Protein AF-A0A2S2PIC7-F1 (afdb_monomer)

Nearest PDB structures (foldseek):
  8v45-assembly1_A  TM=2.169E-01  e=7.068E-01  Escherichia coli B185

Foldseek 3Di:
DDDPPPPPPPDPPDPDDPCPVVVVVLLVQLLVCLLPDPPDSVVSNVVSVVVCVCSCVPVDDCVVCVVVSVVSNVVSDDDFAQDLVSVVVLCPDPVCQVVQADPVRDGWDWDWDDPPPPYHIDIDTHHPVRVVCVVPAPDWDWDFDDFDAPPGNGDDTDTDTDTDDDDPPDPPPDD

Structure (mmCIF, N/CA/C/O backbone):
data_AF-A0A2S2PIC7-F1
#
_entry.id   AF-A0A2S2PIC7-F1
#
loop_
_atom_site.group_PDB
_atom_site.id
_atom_site.type_symbol
_atom_site.label_atom_id
_atom_site.label_alt_id
_atom_site.label_comp_id
_atom_site.label_asym_id
_atom_site.label_entity_id
_atom_site.label_seq_id
_atom_site.pdbx_PDB_ins_code
_atom_site.Cartn_x
_atom_site.Cartn_y
_atom_site.Cartn_z
_atom_site.occupancy
_atom_site.B_iso_or_equiv
_atom_site.auth_seq_id
_atom_site.auth_comp_id
_atom_site.auth_asym_id
_atom_site.auth_atom_id
_atom_site.pdbx_PDB_model_num
ATOM 1 N N . MET A 1 1 ? 52.202 30.733 -1.519 1.00 36.12 1 MET A N 1
ATOM 2 C CA . MET A 1 1 ? 52.387 29.778 -2.630 1.00 36.12 1 MET A CA 1
ATOM 3 C C . MET A 1 1 ? 51.166 28.883 -2.645 1.00 36.12 1 MET A C 1
ATOM 5 O O . MET A 1 1 ? 50.949 28.192 -1.663 1.00 36.12 1 MET A O 1
ATOM 9 N N . VAL A 1 2 ? 50.315 29.007 -3.663 1.00 36.56 2 VAL A N 1
ATOM 10 C CA . VAL A 1 2 ? 49.078 28.223 -3.799 1.00 36.56 2 VAL A CA 1
ATOM 11 C C . VAL A 1 2 ? 49.363 27.130 -4.821 1.00 36.56 2 VAL A C 1
ATOM 13 O O . VAL A 1 2 ? 49.710 27.436 -5.960 1.00 36.56 2 VAL A O 1
ATOM 16 N N . GLU A 1 3 ? 49.297 25.872 -4.393 1.00 41.34 3 GLU A N 1
ATOM 17 C CA . GLU A 1 3 ? 49.462 24.711 -5.264 1.00 41.34 3 GLU A CA 1
ATOM 18 C C . GLU A 1 3 ? 48.283 24.620 -6.239 1.00 41.34 3 GLU A C 1
ATOM 20 O O . GLU A 1 3 ? 47.128 24.445 -5.847 1.00 41.34 3 GLU A O 1
ATOM 25 N N . ASN A 1 4 ? 48.585 24.738 -7.532 1.00 43.28 4 ASN A N 1
ATOM 26 C CA . ASN A 1 4 ? 47.660 24.416 -8.610 1.00 43.28 4 ASN A CA 1
ATOM 27 C C . ASN A 1 4 ? 47.448 22.897 -8.647 1.00 43.28 4 ASN A C 1
ATOM 29 O O . ASN A 1 4 ? 48.211 22.164 -9.279 1.00 43.28 4 ASN A O 1
ATOM 33 N N . LEU A 1 5 ? 46.385 22.424 -7.998 1.00 46.34 5 LEU A N 1
ATOM 34 C CA . LEU A 1 5 ? 45.821 21.094 -8.221 1.00 46.34 5 LEU A CA 1
ATOM 35 C C . LEU A 1 5 ? 45.225 21.040 -9.637 1.00 46.34 5 LEU A C 1
ATOM 37 O O . LEU A 1 5 ? 44.048 21.319 -9.862 1.00 46.34 5 LEU A O 1
ATOM 41 N N . LEU A 1 6 ? 46.069 20.695 -10.611 1.00 47.28 6 LEU A N 1
ATOM 42 C CA . LEU A 1 6 ? 45.668 20.332 -11.969 1.00 47.28 6 LEU A CA 1
ATOM 43 C C . LEU A 1 6 ? 44.775 19.087 -11.909 1.00 47.28 6 LEU A C 1
ATOM 45 O O . LEU A 1 6 ? 45.244 17.951 -11.856 1.00 47.28 6 LEU A O 1
ATOM 49 N N . TYR A 1 7 ? 43.462 19.308 -11.914 1.00 45.12 7 TYR A N 1
ATOM 50 C CA . TYR A 1 7 ? 42.469 18.252 -12.050 1.00 45.12 7 TYR A CA 1
ATOM 51 C C . TYR A 1 7 ? 42.507 17.731 -13.493 1.00 45.12 7 TYR A C 1
ATOM 53 O O . TYR A 1 7 ? 41.861 18.274 -14.390 1.00 45.12 7 TYR A O 1
ATOM 61 N N . VAL A 1 8 ? 43.301 16.687 -13.745 1.00 45.59 8 VAL A N 1
ATOM 62 C CA . VAL A 1 8 ? 43.313 16.003 -15.043 1.00 45.59 8 VAL A CA 1
ATOM 63 C C . VAL A 1 8 ? 41.993 15.250 -15.187 1.00 45.59 8 VAL A C 1
ATOM 65 O O . VAL A 1 8 ? 41.825 14.124 -14.717 1.00 45.59 8 VAL A O 1
ATOM 68 N N . LYS A 1 9 ? 41.022 15.899 -15.836 1.00 47.22 9 LYS A N 1
ATOM 69 C CA . LYS A 1 9 ? 39.769 15.280 -16.263 1.00 47.22 9 LYS A CA 1
ATOM 70 C C . LYS A 1 9 ? 40.127 14.202 -17.284 1.00 47.22 9 LYS A C 1
ATOM 72 O O . LYS A 1 9 ? 40.470 14.503 -18.423 1.00 47.22 9 LYS A O 1
ATOM 77 N N . LYS A 1 10 ? 40.116 12.942 -16.851 1.00 48.00 10 LYS A N 1
ATOM 78 C CA . LYS A 1 10 ? 40.394 11.782 -17.701 1.00 48.00 10 LYS A CA 1
ATOM 79 C C . LYS A 1 10 ? 39.341 11.752 -18.814 1.00 48.00 10 LYS A C 1
ATOM 81 O O . LYS A 1 10 ? 38.191 11.395 -18.572 1.00 48.00 10 LYS A O 1
ATOM 86 N N . VAL A 1 11 ? 39.708 12.197 -20.013 1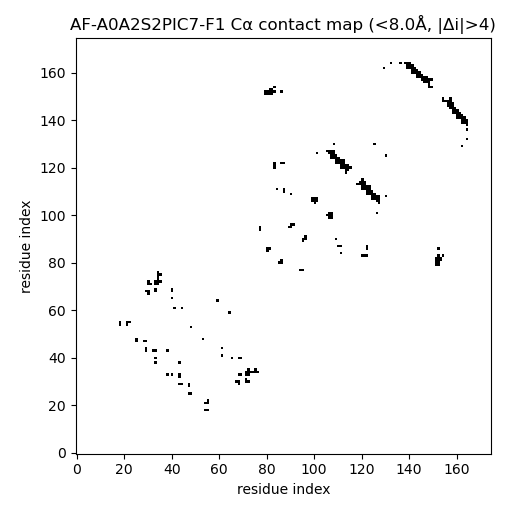.00 53.00 11 VAL A N 1
ATOM 87 C CA . VAL A 1 11 ? 38.830 12.149 -21.186 1.00 53.00 11 VAL A CA 1
ATOM 88 C C . VAL A 1 11 ? 38.666 10.676 -21.549 1.00 53.00 11 VAL A C 1
ATOM 90 O O . VAL A 1 11 ? 39.635 10.003 -21.901 1.00 53.00 11 VAL A O 1
ATOM 93 N N . HIS A 1 12 ? 37.461 10.135 -21.377 1.00 55.56 12 HIS A N 1
ATOM 94 C CA . HIS A 1 12 ? 37.169 8.760 -21.764 1.00 55.56 12 HIS A CA 1
ATOM 95 C C . HIS A 1 12 ? 37.263 8.652 -23.291 1.00 55.56 12 HIS A C 1
ATOM 97 O O . HIS A 1 12 ? 36.435 9.210 -24.003 1.00 55.56 12 HIS A O 1
ATOM 103 N N . ASN A 1 13 ? 38.282 7.943 -23.777 1.00 59.69 13 ASN A N 1
ATOM 104 C CA . ASN A 1 13 ? 38.699 7.888 -25.180 1.00 59.69 13 ASN A CA 1
ATOM 105 C C . ASN A 1 13 ? 37.795 6.974 -26.035 1.00 59.69 13 ASN A C 1
ATOM 107 O O . ASN A 1 13 ? 38.245 5.986 -26.610 1.00 59.69 13 ASN A O 1
ATOM 111 N N . HIS A 1 14 ? 36.498 7.266 -26.061 1.00 61.59 14 HIS A N 1
ATOM 112 C CA . HIS A 1 14 ? 35.512 6.581 -26.891 1.00 61.59 14 HIS A CA 1
ATOM 113 C C . HIS A 1 14 ? 34.604 7.624 -27.551 1.00 61.59 14 HIS A C 1
ATOM 115 O O . HIS A 1 14 ? 34.317 8.646 -26.923 1.00 61.59 14 HIS A O 1
ATOM 121 N N . PRO A 1 15 ? 34.189 7.401 -28.808 1.00 62.59 15 PRO A N 1
ATOM 122 C CA . PRO A 1 15 ? 33.243 8.283 -29.478 1.00 62.59 15 PRO A CA 1
ATOM 123 C C . PRO A 1 15 ? 31.929 8.355 -28.691 1.00 62.59 15 PRO A C 1
ATOM 125 O O . PRO A 1 15 ? 31.513 7.365 -28.082 1.00 62.59 15 PRO A O 1
ATOM 128 N N . GLU A 1 16 ? 31.288 9.528 -28.705 1.00 68.31 16 GLU A N 1
ATOM 129 C CA . GLU A 1 16 ? 29.968 9.720 -28.105 1.00 68.31 16 GLU A CA 1
ATOM 130 C C . GLU A 1 16 ? 28.990 8.697 -28.689 1.00 68.31 16 GLU A C 1
ATOM 132 O O . GLU A 1 16 ? 28.854 8.570 -29.905 1.00 68.31 16 GLU A O 1
ATOM 137 N N . ASP A 1 17 ? 28.344 7.925 -27.818 1.00 71.50 17 ASP A N 1
ATOM 138 C CA . ASP A 1 17 ? 27.386 6.904 -28.224 1.00 71.50 17 ASP A CA 1
ATOM 139 C C . ASP A 1 17 ? 26.037 7.573 -28.540 1.00 71.50 17 ASP A C 1
ATOM 141 O O . ASP A 1 17 ? 25.332 7.986 -27.613 1.00 71.50 17 ASP A O 1
ATOM 145 N N . PRO A 1 18 ? 25.632 7.664 -29.822 1.00 72.38 18 PRO A N 1
ATOM 146 C CA . PRO A 1 18 ? 24.437 8.409 -30.222 1.00 72.38 18 PRO A CA 1
ATOM 147 C C . PRO A 1 18 ? 23.149 7.815 -29.633 1.00 72.38 18 PRO A C 1
ATOM 149 O O . PRO A 1 18 ? 22.147 8.512 -29.486 1.00 72.38 18 PRO A O 1
ATOM 152 N N . ASN A 1 19 ? 23.180 6.540 -29.225 1.00 79.25 19 ASN A N 1
ATOM 153 C CA . ASN A 1 19 ? 22.027 5.827 -28.674 1.00 79.25 19 ASN A CA 1
ATOM 154 C C . ASN A 1 19 ? 22.013 5.788 -27.138 1.00 79.25 19 ASN A C 1
ATOM 156 O O . ASN A 1 19 ? 21.125 5.166 -26.546 1.00 79.25 19 ASN A O 1
ATOM 160 N N . PHE A 1 20 ? 22.969 6.447 -26.476 1.00 81.69 20 PHE A N 1
ATOM 161 C CA . PHE A 1 20 ? 23.082 6.451 -25.019 1.00 81.69 20 PHE A CA 1
ATOM 162 C C . PHE A 1 20 ? 21.848 7.064 -24.348 1.00 81.69 20 PHE A C 1
ATOM 164 O O . PHE A 1 20 ? 21.247 6.451 -23.463 1.00 81.69 20 PHE A O 1
ATOM 171 N N . MET A 1 21 ? 21.412 8.234 -24.825 1.00 84.06 21 MET A N 1
ATOM 172 C CA . MET A 1 21 ? 20.228 8.917 -24.292 1.00 84.06 21 MET A CA 1
ATOM 173 C C . MET A 1 21 ? 18.949 8.113 -24.521 1.00 84.06 21 MET A C 1
ATOM 175 O O . MET A 1 21 ? 18.139 7.971 -23.606 1.00 84.06 21 MET A O 1
ATOM 179 N N . ALA A 1 22 ? 18.796 7.513 -25.703 1.00 85.56 22 ALA A N 1
ATOM 180 C CA . ALA A 1 22 ? 17.655 6.657 -26.011 1.00 85.56 22 ALA A CA 1
ATOM 181 C C . ALA A 1 22 ? 17.592 5.436 -25.070 1.00 85.56 22 ALA A C 1
ATOM 183 O O . ALA A 1 22 ? 16.520 5.073 -24.590 1.00 85.56 22 ALA A O 1
ATOM 184 N N . LEU A 1 23 ? 18.741 4.831 -24.746 1.00 88.12 23 LEU A N 1
ATOM 185 C CA . LEU A 1 23 ? 18.817 3.724 -23.790 1.00 88.12 23 LEU A CA 1
ATOM 186 C C . LEU A 1 23 ? 18.475 4.158 -22.353 1.00 88.12 23 LEU A C 1
ATOM 188 O O . LEU A 1 23 ? 17.849 3.391 -21.619 1.00 88.12 23 LEU A O 1
ATOM 192 N N . ILE A 1 24 ? 18.881 5.362 -21.935 1.00 89.06 24 ILE A N 1
ATOM 193 C CA . ILE A 1 24 ? 18.505 5.919 -20.625 1.00 89.06 24 ILE A CA 1
ATOM 194 C C . ILE A 1 24 ? 16.991 6.106 -20.543 1.00 89.06 24 ILE A C 1
ATOM 196 O O . ILE A 1 24 ? 16.380 5.637 -19.582 1.00 89.06 24 ILE A O 1
ATOM 200 N N . LEU A 1 25 ? 16.391 6.740 -21.552 1.00 90.81 25 LEU A N 1
ATOM 201 C CA . LEU A 1 25 ? 14.950 6.995 -21.592 1.00 90.81 25 LEU A CA 1
ATOM 202 C C . LEU A 1 25 ? 14.145 5.693 -21.579 1.00 90.81 25 LEU A C 1
ATOM 204 O O . LEU A 1 25 ? 13.195 5.569 -20.810 1.00 90.81 25 LEU A O 1
ATOM 208 N N . LEU A 1 26 ? 14.571 4.684 -22.344 1.00 92.50 26 LEU A N 1
ATOM 209 C CA . LEU A 1 26 ? 13.955 3.358 -22.313 1.00 92.50 26 LEU A CA 1
ATOM 210 C C . LEU A 1 26 ? 13.962 2.762 -20.898 1.00 92.50 26 LEU A C 1
ATOM 212 O O . LEU A 1 26 ? 12.925 2.325 -20.399 1.00 92.50 26 LEU A O 1
ATOM 216 N N . LYS A 1 27 ? 15.125 2.755 -20.230 1.00 94.44 27 LYS A N 1
ATOM 217 C CA . LYS A 1 27 ? 15.237 2.240 -18.857 1.00 94.44 27 LYS A CA 1
ATOM 218 C C . LYS A 1 27 ? 14.312 3.002 -17.912 1.00 94.44 27 LYS A C 1
ATOM 220 O O . LYS A 1 27 ? 13.630 2.374 -17.110 1.00 94.44 27 LYS A O 1
ATOM 225 N N . GLN A 1 28 ? 14.268 4.329 -18.013 1.00 95.38 28 GLN A N 1
ATOM 226 C CA . GLN A 1 28 ? 13.400 5.161 -17.179 1.00 95.38 28 GLN A CA 1
ATOM 227 C C . GLN A 1 28 ? 11.918 4.838 -17.393 1.00 95.38 28 GLN A C 1
ATOM 229 O O . GLN A 1 28 ? 11.207 4.640 -16.410 1.00 95.38 28 GLN A O 1
ATOM 234 N N . ASN A 1 29 ? 11.469 4.699 -18.642 1.00 95.56 29 ASN A N 1
ATOM 235 C CA . ASN A 1 29 ? 10.082 4.355 -18.960 1.00 95.56 29 ASN A CA 1
ATOM 236 C C . ASN A 1 29 ? 9.690 2.987 -18.395 1.00 95.56 29 ASN A C 1
ATOM 238 O O . ASN A 1 29 ? 8.654 2.866 -17.740 1.00 95.56 29 ASN A O 1
ATOM 242 N N . ILE A 1 30 ? 10.545 1.973 -18.569 1.00 96.19 30 ILE A N 1
ATOM 243 C CA . ILE A 1 30 ? 10.312 0.636 -18.009 1.00 96.19 30 ILE A CA 1
ATOM 244 C C . ILE A 1 30 ? 10.167 0.709 -16.484 1.00 96.19 30 ILE A C 1
ATOM 246 O O . ILE A 1 30 ? 9.211 0.164 -15.931 1.00 96.19 30 ILE A O 1
ATOM 250 N N . LEU A 1 31 ? 11.092 1.382 -15.792 1.00 97.56 31 LEU A N 1
ATOM 251 C CA . LEU A 1 31 ? 11.068 1.469 -14.328 1.00 97.56 31 LEU A CA 1
ATOM 252 C C . LEU A 1 31 ? 9.862 2.267 -13.820 1.00 97.56 31 LEU A C 1
ATOM 254 O O . LEU A 1 31 ? 9.249 1.873 -12.829 1.00 97.56 31 LEU A O 1
ATOM 258 N N . LEU A 1 32 ? 9.477 3.333 -14.525 1.00 96.31 32 LEU A N 1
ATOM 259 C CA . LEU A 1 32 ? 8.295 4.128 -14.202 1.00 96.31 32 LEU A CA 1
ATOM 260 C C . LEU A 1 32 ? 7.015 3.290 -14.275 1.00 96.31 32 LEU A C 1
ATOM 262 O O . LEU A 1 32 ? 6.179 3.367 -13.375 1.00 96.31 32 LEU A O 1
ATOM 266 N N . ARG A 1 33 ? 6.875 2.461 -15.315 1.00 96.62 33 ARG A N 1
ATOM 267 C CA . ARG A 1 33 ? 5.748 1.530 -15.446 1.00 96.62 33 ARG A CA 1
ATOM 268 C C . ARG A 1 33 ? 5.784 0.446 -14.374 1.00 96.62 33 ARG A C 1
ATOM 270 O O . ARG A 1 33 ? 4.760 0.166 -13.763 1.00 96.62 33 ARG A O 1
ATOM 277 N N . CYS A 1 34 ? 6.959 -0.102 -14.057 1.00 96.06 34 CYS A N 1
ATOM 278 C CA . CYS A 1 34 ? 7.101 -1.096 -12.984 1.00 96.06 34 CYS A CA 1
ATOM 279 C C . CYS A 1 34 ? 6.655 -0.566 -11.616 1.00 96.06 34 CYS A C 1
ATOM 281 O O . CYS A 1 34 ? 6.082 -1.329 -10.839 1.00 96.06 34 CYS A O 1
ATOM 283 N N . ALA A 1 35 ? 6.901 0.719 -11.353 1.00 94.06 35 ALA A N 1
ATOM 284 C CA . ALA A 1 35 ? 6.506 1.414 -10.132 1.00 94.06 35 ALA A CA 1
ATOM 285 C C . ALA A 1 35 ? 4.997 1.714 -10.047 1.00 94.06 35 ALA A C 1
ATOM 287 O O . ALA A 1 35 ? 4.464 1.854 -8.951 1.00 94.06 35 ALA A O 1
ATOM 288 N N . ARG A 1 36 ? 4.304 1.852 -11.184 1.00 91.00 36 ARG A N 1
ATOM 289 C CA . ARG A 1 36 ? 2.908 2.328 -11.237 1.00 91.00 36 ARG A CA 1
ATOM 290 C C . ARG A 1 36 ? 1.889 1.247 -11.575 1.00 91.00 36 ARG A C 1
ATOM 292 O O . ARG A 1 36 ? 0.719 1.398 -11.244 1.00 91.00 36 ARG A O 1
ATOM 299 N N . GLU A 1 37 ? 2.315 0.186 -12.249 1.00 91.25 37 GLU A N 1
ATOM 300 C CA . GLU A 1 37 ? 1.432 -0.836 -12.806 1.00 91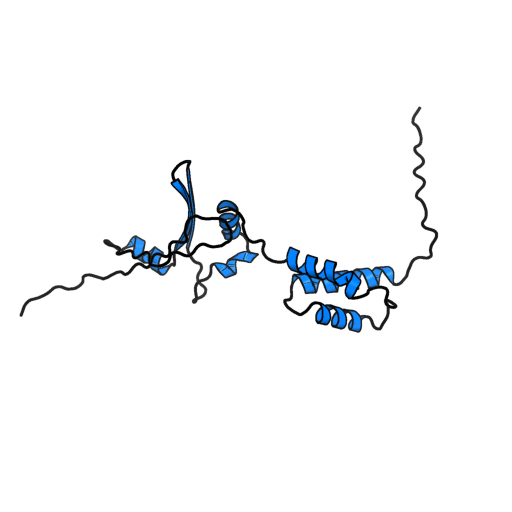.25 37 GLU A CA 1
ATOM 301 C C . GLU A 1 37 ? 1.646 -2.202 -12.146 1.00 91.25 37 GLU A C 1
ATOM 303 O O . GLU A 1 37 ? 2.768 -2.599 -11.813 1.00 91.25 37 GLU A O 1
ATOM 308 N N . SER A 1 38 ? 0.565 -2.979 -12.053 1.00 88.44 38 SER A N 1
ATOM 309 C CA . SER A 1 38 ? 0.594 -4.389 -11.644 1.00 88.44 38 SER A CA 1
ATOM 310 C C . SER A 1 38 ? 0.975 -5.348 -12.783 1.00 88.44 38 SER A C 1
ATOM 312 O O . SER A 1 38 ? 1.242 -6.524 -12.525 1.00 88.44 38 SER A O 1
ATOM 314 N N . THR A 1 39 ? 1.058 -4.858 -14.027 1.00 94.25 39 THR A N 1
ATOM 315 C CA . THR A 1 39 ? 1.404 -5.621 -15.238 1.00 94.25 39 THR A CA 1
ATOM 316 C C . THR A 1 39 ? 2.683 -6.453 -15.042 1.00 94.25 39 THR A C 1
ATOM 318 O O . THR A 1 39 ? 3.664 -5.944 -14.495 1.00 94.25 39 THR A O 1
ATOM 321 N N . PRO A 1 40 ? 2.751 -7.728 -15.468 1.00 96.81 40 PRO A N 1
ATOM 322 C CA . PRO A 1 40 ? 3.965 -8.538 -15.348 1.00 96.81 40 PRO A CA 1
ATOM 323 C C . PRO A 1 40 ? 5.212 -7.858 -15.935 1.00 96.81 40 PRO A C 1
ATOM 325 O O . PRO A 1 40 ? 5.174 -7.325 -17.042 1.00 96.81 40 PRO A O 1
ATOM 328 N N . HIS A 1 41 ? 6.347 -7.931 -15.225 1.00 97.19 41 HIS A N 1
ATOM 329 C CA . HIS A 1 41 ? 7.608 -7.290 -15.633 1.00 97.19 41 HIS A CA 1
ATOM 330 C C . HIS A 1 41 ? 8.015 -7.637 -17.067 1.00 97.19 41 HIS A C 1
ATOM 332 O O . HIS A 1 41 ? 8.509 -6.786 -17.798 1.00 97.19 41 HIS A O 1
ATOM 338 N N . ARG A 1 42 ? 7.807 -8.894 -17.475 1.00 96.50 42 ARG A N 1
ATOM 339 C CA . ARG A 1 42 ? 8.155 -9.341 -18.822 1.00 96.50 42 ARG A CA 1
ATOM 340 C C . ARG A 1 42 ? 7.351 -8.613 -19.899 1.00 96.50 42 ARG A C 1
ATOM 342 O O . ARG A 1 42 ? 7.931 -8.194 -20.890 1.00 96.50 42 ARG A O 1
ATOM 349 N N . ILE A 1 43 ? 6.058 -8.4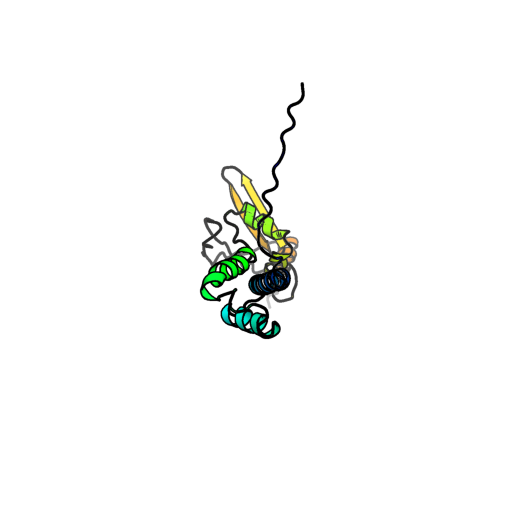12 -19.658 1.00 96.94 43 ILE A N 1
ATOM 350 C CA . ILE A 1 43 ? 5.158 -7.718 -20.582 1.00 96.94 43 ILE A CA 1
ATOM 351 C C . ILE A 1 43 ? 5.568 -6.248 -20.704 1.00 96.94 43 ILE A C 1
ATOM 353 O O . ILE A 1 43 ? 5.781 -5.777 -21.815 1.00 96.94 43 ILE A O 1
ATOM 357 N N . ILE A 1 44 ? 5.799 -5.557 -19.578 1.00 96.56 44 ILE A N 1
ATOM 358 C CA . ILE A 1 44 ? 6.288 -4.164 -19.585 1.00 96.56 44 ILE A CA 1
ATOM 359 C C . ILE A 1 44 ? 7.594 -4.053 -20.386 1.00 96.56 44 ILE A C 1
ATOM 361 O O . ILE A 1 44 ? 7.751 -3.145 -21.198 1.00 96.56 44 ILE A O 1
ATOM 365 N N . PHE A 1 45 ? 8.536 -4.974 -20.161 1.00 95.25 45 PHE A N 1
ATOM 366 C CA . PHE A 1 45 ? 9.819 -4.974 -20.858 1.00 95.25 45 PHE A CA 1
ATOM 367 C C . PHE A 1 45 ? 9.648 -5.137 -22.371 1.00 95.25 45 PHE A C 1
ATOM 369 O O . PHE A 1 45 ? 10.194 -4.340 -23.128 1.00 95.25 45 PHE A O 1
ATOM 376 N N . ASP A 1 46 ? 8.893 -6.147 -22.806 1.00 93.50 46 ASP A N 1
ATOM 377 C CA . ASP A 1 46 ? 8.713 -6.456 -24.226 1.00 93.50 46 ASP A CA 1
ATOM 378 C C . ASP A 1 46 ? 7.945 -5.328 -24.950 1.00 93.50 46 ASP A C 1
ATOM 380 O O . ASP A 1 46 ? 8.337 -4.918 -26.045 1.00 93.50 46 ASP A O 1
ATOM 384 N N . GLU A 1 47 ? 6.924 -4.744 -24.310 1.00 94.94 47 GLU A N 1
ATOM 385 C CA . GLU A 1 47 ? 6.181 -3.590 -24.831 1.00 94.94 47 GLU A CA 1
ATOM 386 C C . GLU A 1 47 ? 7.076 -2.358 -25.005 1.00 94.94 47 GLU A C 1
ATOM 388 O O . GLU A 1 47 ? 7.110 -1.770 -26.086 1.00 94.94 47 GLU A O 1
ATOM 393 N N . GLU A 1 48 ? 7.835 -1.961 -23.980 1.00 93.56 48 GLU A N 1
ATOM 394 C CA . GLU A 1 48 ? 8.724 -0.801 -24.097 1.00 93.56 48 GLU A CA 1
ATOM 395 C C . GLU A 1 48 ? 9.867 -1.047 -25.088 1.00 93.56 48 GLU A C 1
ATOM 397 O O . GLU A 1 48 ? 10.229 -0.145 -25.840 1.00 93.56 48 GLU A O 1
ATOM 402 N N . MET A 1 49 ? 10.399 -2.271 -25.160 1.00 90.12 49 MET A N 1
ATOM 403 C CA . MET A 1 49 ? 11.411 -2.638 -26.153 1.00 90.12 49 MET A CA 1
ATOM 404 C C . MET A 1 49 ? 10.866 -2.542 -27.582 1.00 90.12 49 MET A C 1
ATOM 406 O O . MET A 1 49 ? 11.567 -2.045 -28.465 1.00 90.12 49 MET A O 1
ATOM 410 N N . SER A 1 50 ? 9.619 -2.956 -27.825 1.00 89.94 50 SER A N 1
ATOM 411 C CA . SER A 1 50 ? 9.013 -2.904 -29.164 1.00 89.94 50 SER A CA 1
ATOM 412 C C . SER A 1 50 ? 8.868 -1.479 -29.713 1.00 89.94 50 SER A C 1
ATOM 414 O O . SER A 1 50 ? 9.030 -1.268 -30.911 1.00 89.94 50 SER A O 1
ATOM 416 N N . LYS A 1 51 ? 8.686 -0.476 -28.841 1.00 88.44 51 LYS A N 1
ATOM 417 C CA . LYS A 1 51 ? 8.575 0.949 -29.218 1.00 88.44 51 LYS A CA 1
ATOM 418 C C . LYS A 1 51 ? 9.868 1.542 -29.778 1.00 88.44 51 LYS A C 1
ATOM 420 O O . LYS A 1 51 ? 9.865 2.649 -30.307 1.00 88.44 51 LYS A O 1
ATOM 425 N N . THR A 1 52 ? 10.983 0.835 -29.628 1.00 82.50 52 THR A N 1
ATOM 426 C CA . THR A 1 52 ? 12.320 1.369 -29.909 1.00 82.50 52 THR A CA 1
ATOM 427 C C . THR A 1 52 ? 12.893 0.913 -31.242 1.00 82.50 52 THR A C 1
ATOM 429 O O . THR A 1 52 ? 14.016 1.284 -31.571 1.00 82.50 52 THR A O 1
ATOM 432 N N . ASN A 1 53 ? 12.161 0.100 -32.011 1.00 73.75 53 ASN A N 1
ATOM 433 C CA . ASN A 1 53 ? 12.557 -0.361 -33.348 1.00 73.75 53 ASN A CA 1
ATOM 434 C C . ASN A 1 53 ? 14.000 -0.909 -33.435 1.00 73.75 53 ASN A C 1
ATOM 436 O O . ASN A 1 53 ? 14.664 -0.774 -34.459 1.00 73.75 53 ASN A O 1
ATOM 440 N N . GLY A 1 54 ? 14.517 -1.510 -32.357 1.00 68.19 54 GLY A N 1
ATOM 441 C CA . GLY A 1 54 ? 15.854 -2.112 -32.336 1.00 68.19 54 GLY A CA 1
ATOM 442 C C . GLY A 1 54 ? 17.027 -1.150 -32.098 1.00 68.19 54 GLY A C 1
ATOM 443 O O . GLY A 1 54 ? 18.166 -1.610 -32.098 1.00 68.19 54 GLY A O 1
ATOM 444 N N . LEU A 1 55 ? 16.789 0.138 -31.799 1.00 66.75 55 LEU A N 1
ATOM 445 C CA . LEU A 1 55 ? 17.832 1.162 -31.564 1.00 66.75 55 LEU A CA 1
ATOM 446 C C . LEU A 1 55 ? 18.877 0.796 -30.488 1.00 66.75 55 LEU A C 1
ATOM 448 O O . LEU A 1 55 ? 19.949 1.397 -30.413 1.00 66.75 55 LEU A O 1
ATOM 452 N N . HIS A 1 56 ? 18.585 -0.187 -29.638 1.00 66.88 56 HIS A N 1
ATOM 453 C CA . HIS A 1 56 ? 19.411 -0.534 -28.485 1.00 66.88 56 HIS A CA 1
ATOM 454 C C . HIS A 1 56 ? 20.285 -1.781 -28.679 1.00 66.88 56 HIS A C 1
ATOM 456 O O . HIS A 1 56 ? 20.971 -2.151 -27.728 1.00 66.88 56 HIS A O 1
ATOM 462 N N . ASN A 1 57 ? 20.288 -2.427 -29.859 1.00 65.06 57 ASN A N 1
ATOM 463 C CA . ASN A 1 57 ? 21.182 -3.544 -30.232 1.00 65.06 57 ASN A CA 1
ATOM 464 C C . ASN A 1 57 ? 21.392 -4.611 -29.130 1.00 65.06 57 ASN A C 1
ATOM 466 O O . ASN A 1 57 ? 22.512 -5.056 -28.884 1.00 65.06 57 ASN A O 1
ATOM 470 N N . GLY A 1 58 ? 20.341 -4.985 -28.391 1.00 70.81 58 GLY A N 1
ATOM 471 C CA . GLY A 1 58 ? 20.439 -5.988 -27.319 1.00 70.81 58 GLY A CA 1
ATOM 472 C C . GLY A 1 58 ? 21.268 -5.572 -26.090 1.00 70.81 58 GLY A C 1
ATOM 473 O O . GLY A 1 58 ? 21.542 -6.407 -25.228 1.00 70.81 58 GLY A O 1
ATOM 474 N N . ARG A 1 59 ? 21.643 -4.289 -25.960 1.00 79.31 59 ARG A N 1
ATOM 475 C CA . ARG A 1 59 ? 22.393 -3.746 -24.808 1.00 79.31 59 ARG A CA 1
ATOM 476 C C . ARG A 1 59 ? 21.624 -3.841 -23.489 1.00 79.31 59 ARG A C 1
ATOM 478 O O . ARG A 1 59 ? 22.233 -3.804 -22.421 1.00 79.31 59 ARG A O 1
ATOM 485 N N . LEU A 1 60 ? 20.298 -3.957 -23.552 1.00 87.25 60 LEU A N 1
ATOM 486 C CA . LEU A 1 60 ? 19.441 -4.203 -22.399 1.00 87.25 60 LEU A CA 1
ATOM 487 C C . LEU A 1 60 ? 18.858 -5.613 -22.486 1.00 87.25 60 LEU A C 1
ATOM 489 O O . LEU A 1 60 ? 18.061 -5.909 -23.370 1.00 87.25 60 LEU A O 1
ATOM 493 N N . GLN A 1 61 ? 19.258 -6.479 -21.559 1.00 90.12 61 GLN A N 1
ATOM 494 C CA . GLN A 1 61 ? 18.740 -7.840 -21.447 1.00 90.12 61 GLN A CA 1
ATOM 495 C C . GLN A 1 61 ? 17.772 -7.934 -20.271 1.00 90.12 61 GLN A C 1
ATOM 497 O O . GLN A 1 61 ? 18.099 -7.489 -19.169 1.00 90.12 61 GLN A O 1
ATOM 502 N N . TYR A 1 62 ? 16.620 -8.572 -20.492 1.00 92.75 62 TYR A N 1
ATOM 503 C CA . TYR A 1 62 ? 15.575 -8.727 -19.478 1.00 92.75 62 TYR A CA 1
ATOM 504 C C . TYR A 1 62 ? 16.105 -9.329 -18.171 1.00 92.75 62 TYR A C 1
ATOM 506 O O . TYR A 1 62 ? 15.918 -8.754 -17.106 1.00 92.75 62 TYR A O 1
ATOM 514 N N . THR A 1 63 ? 16.833 -10.445 -18.243 1.00 92.81 63 THR A N 1
ATOM 515 C CA . THR A 1 63 ? 17.338 -11.162 -17.058 1.00 92.81 63 THR A CA 1
ATOM 516 C C . THR A 1 63 ? 18.279 -10.312 -16.205 1.00 92.81 63 THR A C 1
ATOM 518 O O . THR A 1 63 ? 18.228 -10.382 -14.981 1.00 92.81 63 THR A O 1
ATOM 521 N N . ARG A 1 64 ? 19.101 -9.464 -16.836 1.00 91.38 64 ARG A N 1
ATOM 522 C CA . ARG A 1 64 ? 19.999 -8.531 -16.138 1.00 91.38 64 ARG A CA 1
ATOM 523 C C . ARG A 1 64 ? 19.256 -7.339 -15.541 1.00 91.38 64 ARG A C 1
ATOM 525 O O . ARG A 1 64 ? 19.717 -6.778 -14.553 1.00 91.38 64 ARG A O 1
ATOM 532 N N . PHE A 1 65 ? 18.134 -6.943 -16.139 1.00 95.00 65 PHE A N 1
ATOM 533 C CA . PHE A 1 65 ? 17.372 -5.769 -15.719 1.00 95.00 65 PHE A CA 1
ATOM 534 C C . PHE A 1 65 ? 16.236 -6.090 -14.741 1.00 95.00 65 PHE A C 1
ATOM 536 O O . PHE A 1 65 ? 15.791 -5.208 -14.010 1.00 95.00 65 PHE A O 1
ATOM 543 N N . LEU A 1 66 ? 15.817 -7.356 -14.665 1.00 96.75 66 LEU A N 1
ATOM 544 C CA . LEU A 1 66 ? 14.704 -7.818 -13.839 1.00 96.75 66 LEU A CA 1
ATOM 545 C C . LEU A 1 66 ? 14.833 -7.385 -12.376 1.00 96.75 66 LEU A C 1
ATOM 547 O O . LEU A 1 66 ? 13.883 -6.850 -11.822 1.00 96.75 66 LEU A O 1
ATOM 551 N N . LYS A 1 67 ? 16.014 -7.526 -11.765 1.00 96.94 67 LYS A N 1
ATOM 552 C CA . LYS A 1 67 ? 16.231 -7.119 -10.365 1.00 96.94 67 LYS A CA 1
ATOM 553 C C . LYS A 1 67 ? 15.994 -5.625 -10.139 1.00 96.94 67 LYS A C 1
ATOM 555 O O . LYS A 1 67 ? 15.475 -5.230 -9.101 1.00 96.94 67 LYS A O 1
ATOM 560 N N . THR A 1 68 ? 16.347 -4.789 -11.113 1.00 96.56 68 THR A N 1
ATOM 561 C CA . THR A 1 68 ? 16.081 -3.347 -11.057 1.00 96.56 68 THR A CA 1
ATOM 562 C C . THR A 1 68 ? 14.588 -3.055 -11.209 1.00 96.56 68 THR A C 1
ATOM 564 O O . THR A 1 68 ? 14.073 -2.184 -10.517 1.00 96.56 68 THR A O 1
ATOM 567 N N . MET A 1 69 ? 13.885 -3.806 -12.062 1.00 97.06 69 MET A N 1
ATOM 568 C CA . MET A 1 69 ? 12.432 -3.695 -12.238 1.00 97.06 69 MET A CA 1
ATOM 569 C C . MET A 1 69 ? 11.667 -4.121 -10.978 1.00 97.06 69 MET A C 1
ATOM 571 O O . MET A 1 69 ? 10.806 -3.381 -10.509 1.00 97.06 69 MET A O 1
ATOM 575 N N . GLU A 1 70 ? 12.034 -5.267 -10.394 1.00 95.44 70 GLU A N 1
ATOM 576 C CA . GLU A 1 70 ? 11.488 -5.767 -9.125 1.00 95.44 70 GLU A CA 1
ATOM 577 C C . GLU A 1 70 ? 11.672 -4.738 -8.011 1.00 95.44 70 GLU A C 1
ATOM 579 O O . GLU A 1 70 ? 10.731 -4.433 -7.280 1.00 95.44 70 GLU A O 1
ATOM 584 N N . ARG A 1 71 ? 12.874 -4.156 -7.919 1.00 94.44 71 ARG A N 1
ATOM 585 C CA . ARG A 1 71 ? 13.170 -3.110 -6.945 1.00 94.44 71 ARG A CA 1
ATOM 586 C C . ARG A 1 71 ? 12.337 -1.855 -7.183 1.00 94.44 71 ARG A C 1
ATOM 588 O O . ARG A 1 71 ? 11.753 -1.357 -6.236 1.00 94.44 71 ARG A O 1
ATOM 595 N N . ALA A 1 72 ? 12.227 -1.375 -8.421 1.00 94.75 72 ALA A N 1
ATOM 596 C CA . ALA A 1 72 ? 11.407 -0.202 -8.729 1.00 94.75 72 ALA A CA 1
ATOM 597 C C . ALA A 1 72 ? 9.934 -0.404 -8.345 1.00 94.75 72 ALA A C 1
ATOM 599 O O . ALA A 1 72 ? 9.305 0.515 -7.828 1.00 94.75 72 ALA A O 1
ATOM 600 N N . ARG A 1 73 ? 9.398 -1.614 -8.544 1.00 93.50 73 ARG A N 1
ATOM 601 C CA . ARG A 1 73 ? 8.055 -1.970 -8.076 1.00 93.50 73 ARG A CA 1
ATOM 602 C C . ARG A 1 73 ? 7.967 -1.991 -6.554 1.00 93.50 73 ARG A C 1
ATOM 604 O O . ARG A 1 73 ? 7.070 -1.375 -5.994 1.00 93.50 73 ARG A O 1
ATOM 611 N N . SER A 1 74 ? 8.889 -2.688 -5.896 1.00 88.12 74 SER A N 1
ATOM 612 C CA . SER A 1 74 ? 8.912 -2.805 -4.436 1.00 88.12 74 SER A CA 1
ATOM 613 C C . SER A 1 74 ? 9.071 -1.446 -3.750 1.00 88.12 74 SER A C 1
ATOM 615 O O . SER A 1 74 ? 8.406 -1.193 -2.754 1.00 88.12 74 SER A O 1
ATOM 617 N N . ASP A 1 75 ? 9.919 -0.568 -4.286 1.00 87.75 75 ASP A N 1
ATOM 618 C CA . ASP A 1 75 ? 10.183 0.766 -3.737 1.00 87.75 75 ASP A CA 1
ATOM 619 C C . ASP A 1 75 ? 8.975 1.707 -3.912 1.00 87.75 75 ASP A C 1
ATOM 621 O O . ASP A 1 75 ? 8.816 2.660 -3.149 1.00 87.75 75 ASP A O 1
ATOM 625 N N . ALA A 1 76 ? 8.123 1.445 -4.909 1.00 86.50 76 ALA A N 1
ATOM 626 C CA . ALA A 1 76 ? 6.902 2.204 -5.161 1.00 86.50 76 ALA A CA 1
ATOM 627 C C . ALA A 1 76 ? 5.686 1.693 -4.377 1.00 86.50 76 ALA A C 1
ATOM 629 O O . ALA A 1 76 ? 4.711 2.431 -4.213 1.00 86.50 76 ALA A O 1
ATOM 630 N N . GLN A 1 77 ? 5.729 0.449 -3.889 1.00 81.56 77 GLN A N 1
ATOM 631 C CA . GLN A 1 77 ? 4.697 -0.065 -3.000 1.00 81.56 77 GLN A CA 1
ATOM 632 C C . GLN A 1 77 ? 4.678 0.719 -1.688 1.00 81.56 77 GLN A C 1
ATOM 634 O O . GLN A 1 77 ? 5.696 1.205 -1.188 1.00 81.56 77 GLN A O 1
ATOM 639 N N . LEU A 1 78 ? 3.479 0.842 -1.126 1.00 78.69 78 LEU A N 1
ATOM 640 C CA . LEU A 1 78 ? 3.299 1.438 0.186 1.00 78.69 78 LEU A CA 1
ATOM 641 C C . LEU A 1 78 ? 4.056 0.606 1.215 1.00 78.69 78 LEU A C 1
ATOM 643 O O . LEU A 1 78 ? 3.880 -0.610 1.299 1.00 78.69 78 LEU A O 1
ATOM 647 N N . LYS A 1 79 ? 4.932 1.268 1.973 1.00 79.75 79 LYS A N 1
ATOM 648 C CA . LYS A 1 79 ? 5.675 0.612 3.042 1.00 79.75 79 LYS A CA 1
ATOM 649 C C . LYS A 1 79 ? 4.689 0.188 4.119 1.00 79.75 79 LYS A C 1
ATOM 651 O O . LYS A 1 79 ? 3.897 1.000 4.586 1.00 79.75 79 LYS A O 1
ATOM 656 N N . ILE A 1 80 ? 4.764 -1.075 4.517 1.00 82.94 80 ILE A N 1
ATOM 657 C CA . ILE A 1 80 ? 3.988 -1.570 5.648 1.00 82.94 80 ILE A CA 1
ATOM 658 C C . ILE A 1 80 ? 4.566 -0.915 6.913 1.00 82.94 80 ILE A C 1
ATOM 660 O O . ILE A 1 80 ? 5.775 -1.027 7.135 1.00 82.94 80 ILE A O 1
ATOM 664 N N . PRO A 1 81 ? 3.754 -0.199 7.709 1.00 87.19 81 PRO A N 1
ATOM 665 C CA . PRO A 1 81 ? 4.223 0.404 8.949 1.00 87.19 81 PRO A CA 1
ATOM 666 C C . PRO A 1 81 ? 4.639 -0.686 9.941 1.00 87.19 81 PRO A C 1
ATOM 668 O O . PRO A 1 81 ? 3.928 -1.671 10.145 1.00 87.19 81 PRO A O 1
ATOM 671 N N . THR A 1 82 ? 5.799 -0.504 10.565 1.00 87.12 82 THR A N 1
ATOM 672 C CA . THR A 1 82 ? 6.395 -1.479 11.489 1.00 87.12 82 THR A CA 1
ATOM 673 C C . THR A 1 82 ? 6.124 -1.150 12.954 1.00 87.12 82 THR A C 1
ATOM 675 O O . THR A 1 82 ? 6.172 -2.046 13.797 1.00 87.12 82 THR A O 1
ATOM 678 N N . THR A 1 83 ? 5.751 0.099 13.249 1.00 88.06 83 THR A N 1
ATOM 679 C CA . THR A 1 83 ? 5.314 0.561 14.577 1.00 88.06 83 THR A CA 1
ATOM 680 C C . THR A 1 83 ? 3.902 1.156 14.527 1.00 88.06 83 THR A C 1
ATOM 682 O O . THR A 1 83 ? 3.422 1.550 13.460 1.00 88.06 83 THR A O 1
ATOM 685 N N . MET A 1 84 ? 3.218 1.246 15.675 1.00 87.31 84 MET A N 1
ATOM 686 C CA . MET A 1 84 ? 1.897 1.892 15.746 1.00 87.31 84 MET A CA 1
ATOM 687 C C . MET A 1 84 ? 1.983 3.392 15.433 1.00 87.31 84 MET A C 1
ATOM 689 O O . MET A 1 84 ? 1.096 3.934 14.776 1.00 87.31 84 MET A O 1
ATOM 693 N N . LEU A 1 85 ? 3.083 4.049 15.818 1.00 88.38 85 LEU A N 1
ATOM 694 C CA . LEU A 1 85 ? 3.359 5.441 15.462 1.00 88.38 85 LEU A CA 1
ATOM 695 C C . LEU A 1 85 ? 3.526 5.638 13.945 1.00 88.38 85 LEU A C 1
ATOM 697 O O . LEU A 1 85 ? 2.962 6.574 13.379 1.00 88.38 85 LEU A O 1
ATOM 701 N N . GLU A 1 86 ? 4.261 4.752 13.264 1.00 89.06 86 GLU A N 1
ATOM 702 C CA . GLU A 1 86 ? 4.367 4.779 11.797 1.00 89.06 86 GLU A CA 1
ATOM 703 C C . GLU A 1 86 ? 3.005 4.565 11.136 1.00 89.06 86 GLU A C 1
ATOM 705 O O . GLU A 1 86 ? 2.676 5.255 10.171 1.00 89.06 86 GLU A O 1
ATOM 710 N N . TYR A 1 87 ? 2.193 3.656 11.687 1.00 89.19 87 TYR A N 1
ATOM 711 C CA . TYR A 1 87 ? 0.830 3.428 11.217 1.00 89.19 87 TYR A CA 1
ATOM 712 C C . TYR A 1 87 ? -0.007 4.707 11.333 1.00 89.19 87 TYR A C 1
ATOM 714 O O . TYR A 1 87 ? -0.676 5.097 10.377 1.00 89.19 87 TYR A O 1
ATOM 722 N N . ALA A 1 88 ? 0.050 5.397 12.475 1.00 89.81 88 ALA A N 1
ATOM 723 C CA . ALA A 1 88 ? -0.642 6.670 12.669 1.00 89.81 88 ALA A CA 1
ATOM 724 C C . ALA A 1 88 ? -0.179 7.740 11.665 1.00 89.81 88 ALA A C 1
ATOM 726 O O . ALA A 1 88 ? -0.988 8.524 11.166 1.00 89.81 88 ALA A O 1
ATOM 727 N N . GLY A 1 89 ? 1.106 7.732 11.294 1.00 88.81 89 GLY A N 1
ATOM 728 C CA . GLY A 1 89 ? 1.645 8.572 10.224 1.00 88.81 89 GLY A CA 1
ATOM 729 C C . GLY A 1 89 ? 0.949 8.365 8.871 1.00 88.81 89 GLY A C 1
ATOM 730 O O . GLY A 1 89 ? 0.765 9.328 8.123 1.00 88.81 89 GLY A O 1
ATOM 731 N N . CYS A 1 90 ? 0.480 7.147 8.573 1.00 89.06 90 CYS A N 1
ATOM 732 C CA . CYS A 1 90 ? -0.249 6.843 7.339 1.00 89.06 90 CYS A CA 1
ATOM 733 C C . CYS A 1 90 ? -1.607 7.556 7.239 1.00 89.06 90 CYS A C 1
ATOM 735 O O . CYS A 1 90 ? -2.127 7.692 6.134 1.00 89.06 90 CYS A O 1
ATOM 737 N N . PHE A 1 91 ? -2.192 8.045 8.340 1.00 89.31 91 PHE A N 1
ATOM 738 C CA . PHE A 1 91 ? -3.491 8.735 8.304 1.00 89.31 91 PHE A CA 1
ATOM 739 C C . PHE A 1 91 ? -3.479 10.006 7.456 1.00 89.31 91 PHE A C 1
ATOM 741 O O . PHE A 1 91 ? -4.496 10.346 6.853 1.00 89.31 91 PHE A O 1
ATOM 748 N N . ASN A 1 92 ? -2.331 10.683 7.403 1.00 84.50 92 ASN A N 1
ATOM 749 C CA . ASN A 1 92 ? -2.162 11.959 6.709 1.00 84.50 92 ASN A CA 1
ATOM 750 C C . ASN A 1 92 ? -1.494 11.810 5.337 1.00 84.50 92 ASN A C 1
ATOM 752 O O . ASN A 1 92 ? -1.337 12.790 4.611 1.00 84.50 92 ASN A O 1
ATOM 756 N N . ASP A 1 93 ? -1.082 10.599 4.970 1.00 86.19 93 ASP A N 1
ATOM 757 C CA . ASP A 1 93 ? -0.424 10.346 3.697 1.00 86.19 93 ASP A CA 1
ATOM 758 C C . ASP A 1 93 ? -1.471 10.057 2.614 1.00 86.19 93 ASP A C 1
ATOM 760 O O . ASP A 1 93 ? -2.221 9.078 2.677 1.00 86.19 93 ASP A O 1
ATOM 764 N N . VAL A 1 94 ? -1.495 10.920 1.592 1.00 83.88 94 VAL A N 1
ATOM 765 C CA . VAL A 1 94 ? -2.445 10.869 0.467 1.00 83.88 94 VAL A CA 1
ATOM 766 C C . VAL A 1 94 ? -2.481 9.506 -0.224 1.00 83.88 94 VAL A C 1
ATOM 768 O O . VAL A 1 94 ? -3.503 9.088 -0.769 1.00 83.88 94 VAL A O 1
ATOM 771 N N . ARG A 1 95 ? -1.367 8.771 -0.184 1.00 83.31 95 ARG A N 1
ATOM 772 C CA . ARG A 1 95 ? -1.261 7.462 -0.820 1.00 83.31 95 ARG A CA 1
ATOM 773 C C . ARG A 1 95 ? -2.081 6.395 -0.094 1.00 83.31 95 ARG A C 1
ATOM 775 O O . ARG A 1 95 ? -2.492 5.428 -0.727 1.00 83.31 95 ARG A O 1
ATOM 782 N N . TYR A 1 96 ? -2.363 6.582 1.195 1.00 84.19 96 TYR A N 1
ATOM 783 C CA . TYR A 1 96 ? -3.128 5.648 2.026 1.00 84.19 96 TYR A CA 1
ATOM 784 C C . TYR A 1 96 ? -4.589 6.071 2.205 1.00 84.19 96 TYR A C 1
ATOM 786 O O . TYR A 1 96 ? -5.375 5.290 2.728 1.00 84.19 96 TYR A O 1
ATOM 794 N N . THR A 1 97 ? -4.996 7.268 1.762 1.00 82.75 97 THR A N 1
ATOM 795 C CA . THR A 1 97 ? -6.336 7.822 2.045 1.00 82.75 97 THR A CA 1
ATOM 796 C C . THR A 1 97 ? -7.474 6.886 1.637 1.00 82.75 97 THR A C 1
ATOM 798 O O . THR A 1 97 ? -8.444 6.744 2.377 1.00 82.75 97 THR A O 1
ATOM 801 N N . HIS A 1 98 ? -7.323 6.196 0.505 1.00 84.31 98 HIS A N 1
ATOM 802 C CA . HIS A 1 98 ? -8.308 5.245 -0.012 1.00 84.31 98 HIS A CA 1
ATOM 803 C C . HIS A 1 98 ? -8.561 4.039 0.912 1.00 84.31 98 HIS A C 1
ATOM 805 O O . HIS A 1 98 ? -9.647 3.472 0.868 1.00 84.31 98 HIS A O 1
ATOM 811 N N . LEU A 1 99 ? -7.599 3.663 1.766 1.00 84.44 99 LEU A N 1
ATOM 812 C CA . LEU A 1 99 ? -7.720 2.532 2.699 1.00 84.44 99 LEU A CA 1
ATOM 813 C C . LEU A 1 99 ? -8.643 2.824 3.885 1.00 84.44 99 LEU A C 1
ATOM 815 O O . LEU A 1 99 ? -9.015 1.913 4.616 1.00 84.44 99 LEU A O 1
ATOM 819 N N . PHE A 1 100 ? -8.993 4.091 4.094 1.00 87.19 100 PHE A N 1
ATOM 820 C CA . PHE A 1 100 ? -9.777 4.543 5.241 1.00 87.19 100 PHE A CA 1
ATOM 821 C C . PHE A 1 100 ? -11.190 4.991 4.851 1.00 87.19 100 PHE A C 1
ATOM 823 O O . PHE A 1 100 ? -11.871 5.666 5.627 1.00 87.19 100 PHE A O 1
ATOM 830 N N . LEU A 1 101 ? -11.610 4.651 3.633 1.00 86.75 101 LEU A N 1
ATOM 831 C CA . LEU A 1 101 ? -12.962 4.878 3.152 1.00 86.75 101 LEU A CA 1
ATOM 832 C C . LEU A 1 101 ? -13.846 3.686 3.533 1.00 86.75 101 LEU A C 1
ATOM 834 O O . LEU A 1 101 ? -13.455 2.533 3.358 1.00 86.75 101 LEU A O 1
ATOM 838 N N . ILE A 1 102 ? -15.051 3.960 4.028 1.00 84.12 102 ILE A N 1
ATOM 839 C CA . ILE A 1 102 ? -16.093 2.939 4.185 1.00 84.12 102 ILE A CA 1
ATOM 840 C C . ILE A 1 102 ? -16.812 2.699 2.848 1.00 84.12 102 ILE A C 1
ATOM 842 O O . ILE A 1 102 ? -16.620 3.434 1.880 1.00 84.12 102 ILE A O 1
ATOM 846 N N . TYR A 1 103 ? -17.672 1.676 2.790 1.00 81.38 103 TYR A N 1
ATOM 847 C CA . TYR A 1 103 ? -18.318 1.211 1.552 1.00 81.38 103 TYR A CA 1
ATOM 848 C C . TYR A 1 103 ? -19.075 2.297 0.761 1.00 81.38 103 TYR A C 1
ATOM 850 O O . TYR A 1 103 ? -19.216 2.179 -0.452 1.00 81.38 103 TYR A O 1
ATOM 858 N N . ASN A 1 104 ? -19.563 3.347 1.428 1.00 82.19 104 ASN A N 1
ATOM 859 C CA . ASN A 1 104 ? -20.288 4.459 0.805 1.00 82.19 104 ASN A CA 1
ATOM 860 C C . ASN A 1 104 ? -19.372 5.633 0.382 1.00 82.19 104 ASN A C 1
ATOM 862 O O . ASN A 1 104 ? -19.869 6.689 0.000 1.00 82.19 104 ASN A O 1
ATOM 866 N N . GLY A 1 105 ? -18.048 5.474 0.478 1.00 84.31 105 GLY A N 1
ATOM 867 C CA . GLY A 1 105 ? -17.058 6.491 0.119 1.00 84.31 105 GLY A CA 1
ATOM 868 C C . GLY A 1 105 ? -16.789 7.552 1.190 1.00 84.31 105 GLY A C 1
ATOM 869 O O . GLY A 1 105 ? -15.984 8.449 0.951 1.00 84.31 105 GLY A O 1
ATOM 870 N N . GLN A 1 106 ? -17.418 7.480 2.368 1.00 87.06 106 GLN A N 1
ATOM 871 C CA . GLN A 1 106 ? -17.093 8.376 3.482 1.00 87.06 106 GLN A CA 1
ATOM 872 C C . GLN A 1 106 ? -15.800 7.951 4.185 1.00 87.06 106 GLN A C 1
ATOM 874 O O . GLN A 1 106 ? -15.457 6.771 4.226 1.00 87.06 106 GLN A O 1
ATOM 879 N N . ASN A 1 107 ? -15.087 8.910 4.776 1.00 87.62 107 ASN A N 1
ATOM 880 C CA . ASN A 1 107 ? -13.928 8.605 5.612 1.00 87.62 107 ASN A CA 1
ATOM 881 C C . ASN A 1 107 ? -14.375 8.055 6.970 1.00 87.62 107 ASN A C 1
ATOM 883 O O . ASN A 1 107 ? -15.321 8.564 7.569 1.00 87.62 107 ASN A O 1
ATOM 887 N N . MET A 1 108 ? -13.646 7.068 7.482 1.00 90.12 108 MET A N 1
ATOM 888 C CA . MET A 1 108 ? -13.703 6.726 8.901 1.00 90.12 108 MET A CA 1
ATOM 889 C C . MET A 1 108 ? -13.073 7.839 9.737 1.00 90.12 108 MET A C 1
ATOM 891 O O . MET A 1 108 ? -12.067 8.439 9.337 1.00 90.12 108 MET A O 1
ATOM 895 N N . TYR A 1 109 ? -13.610 8.050 10.935 1.00 89.56 109 TYR A N 1
ATOM 896 C CA . TYR A 1 109 ? -12.838 8.689 11.985 1.00 89.56 109 TYR A CA 1
ATOM 897 C C . TYR A 1 109 ? -11.661 7.778 12.347 1.00 89.56 109 TYR A C 1
ATOM 899 O O . TYR A 1 109 ? -11.784 6.550 12.383 1.00 89.56 109 TYR A O 1
ATOM 907 N N . ARG A 1 110 ? -10.504 8.386 12.593 1.00 91.31 110 ARG A N 1
ATOM 908 C CA . ARG A 1 110 ? -9.255 7.692 12.899 1.00 91.31 110 ARG A CA 1
ATOM 909 C C . ARG A 1 110 ? -8.470 8.480 13.929 1.00 91.31 110 ARG A C 1
ATOM 911 O O . ARG A 1 110 ? -8.372 9.701 13.827 1.00 91.31 110 ARG A O 1
ATOM 918 N N . GLY A 1 111 ? -7.907 7.775 14.895 1.00 91.06 111 GLY A N 1
ATOM 919 C CA . GLY A 1 111 ? -7.167 8.373 15.994 1.00 91.06 111 GLY A CA 1
ATOM 920 C C . GLY A 1 111 ? -5.990 7.512 16.413 1.00 91.06 111 GLY A C 1
ATOM 921 O O . GLY A 1 111 ? -5.975 6.300 16.200 1.00 91.06 111 GLY A O 1
ATOM 922 N N . TYR A 1 112 ? -5.003 8.164 17.012 1.00 92.19 112 TYR A N 1
ATOM 923 C CA . TYR A 1 112 ? -3.868 7.519 17.647 1.00 92.19 112 TYR A CA 1
ATOM 924 C C . TYR A 1 112 ? -3.783 7.996 19.090 1.00 92.19 112 TYR A C 1
ATOM 926 O O . TYR A 1 112 ? -3.849 9.197 19.351 1.00 92.19 112 TYR A O 1
ATOM 934 N N . ILE A 1 113 ? -3.645 7.050 20.012 1.00 90.62 113 ILE A N 1
ATOM 935 C CA . ILE A 1 113 ? -3.498 7.307 21.438 1.00 90.62 113 ILE A CA 1
ATOM 936 C C . ILE A 1 113 ? -2.195 6.663 21.892 1.00 90.62 113 ILE A C 1
ATOM 938 O O . ILE A 1 113 ? -1.967 5.477 21.665 1.00 90.62 113 ILE A O 1
ATOM 942 N N . ASN A 1 114 ? -1.363 7.447 22.570 1.00 90.25 114 ASN A N 1
ATOM 943 C CA . ASN A 1 114 ? -0.250 6.940 23.357 1.00 90.25 114 ASN A CA 1
ATOM 944 C C . ASN A 1 114 ? -0.649 7.056 24.833 1.00 90.25 114 ASN A C 1
ATOM 946 O O . ASN A 1 114 ? -0.769 8.158 25.365 1.00 90.25 114 ASN A O 1
ATOM 950 N N . GLY A 1 115 ? -0.919 5.916 25.463 1.00 83.81 115 GLY A N 1
ATOM 951 C CA . GLY A 1 115 ? -1.361 5.802 26.851 1.00 83.81 115 GLY A CA 1
ATOM 952 C C . GLY A 1 115 ? -0.239 5.960 27.880 1.00 83.81 115 GLY A C 1
ATOM 953 O O . GLY A 1 115 ? -0.467 5.716 29.062 1.00 83.81 115 GLY A O 1
ATOM 954 N N . GLY A 1 116 ? 0.969 6.350 27.463 1.00 80.69 116 GLY A N 1
ATOM 955 C CA . GLY A 1 116 ? 2.128 6.455 28.341 1.00 80.69 116 GLY A CA 1
ATOM 956 C C . GLY A 1 116 ? 2.723 5.090 28.725 1.00 80.69 116 GLY A C 1
ATOM 957 O O . GLY A 1 116 ? 2.431 4.087 28.072 1.00 80.69 116 GLY A O 1
ATOM 958 N N . PRO A 1 117 ? 3.568 5.039 29.775 1.00 77.56 117 PRO A N 1
ATOM 959 C CA . PRO A 1 117 ? 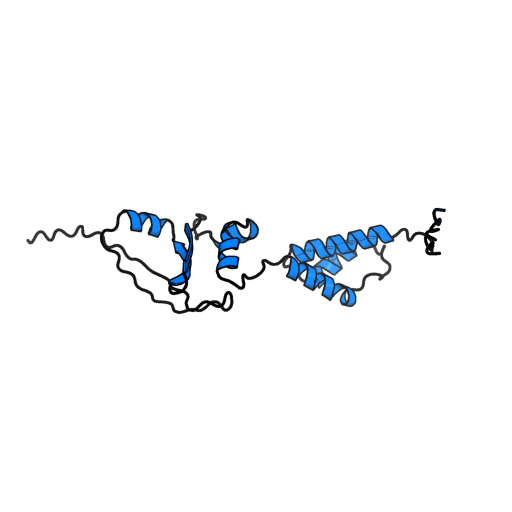4.384 3.866 30.113 1.00 77.56 117 PRO A CA 1
ATOM 960 C C . PRO A 1 117 ? 3.597 2.569 30.339 1.00 77.56 117 PRO A C 1
ATOM 962 O O . PRO A 1 117 ? 4.070 1.506 29.950 1.00 77.56 117 PRO A O 1
ATOM 965 N N . ASP A 1 118 ? 2.393 2.668 30.910 1.00 80.50 118 ASP A N 1
ATOM 966 C CA . ASP A 1 118 ? 1.575 1.509 31.293 1.00 80.50 118 ASP A CA 1
ATOM 967 C C . ASP A 1 118 ? 0.323 1.331 30.413 1.00 80.50 118 ASP A C 1
ATOM 969 O O . ASP A 1 118 ? -0.343 0.300 30.478 1.00 80.50 118 ASP A O 1
ATOM 973 N N . GLY A 1 119 ? -0.026 2.337 29.599 1.00 78.06 119 GLY A N 1
ATOM 974 C CA . GLY A 1 119 ? -1.262 2.360 28.806 1.00 78.06 119 GLY A CA 1
ATOM 975 C C . GLY A 1 119 ? -1.117 1.864 27.365 1.00 78.06 119 GLY A C 1
ATOM 976 O O . GLY A 1 119 ? -2.125 1.662 26.690 1.00 78.06 119 GLY A O 1
ATOM 977 N N . GLY A 1 120 ? 0.117 1.668 26.891 1.00 84.94 120 GLY A N 1
ATOM 978 C CA . GLY A 1 120 ? 0.405 1.188 25.538 1.00 84.94 120 GLY A CA 1
ATOM 979 C C . GLY A 1 120 ? 0.009 2.169 24.427 1.00 84.94 120 GLY A C 1
ATOM 980 O O . GLY A 1 120 ? -0.321 3.330 24.666 1.00 84.94 120 GLY A O 1
ATOM 981 N N . GLU A 1 121 ? 0.064 1.702 23.182 1.00 87.81 121 GLU A N 1
ATOM 982 C CA . GLU A 1 121 ? -0.292 2.484 21.994 1.00 87.81 121 GLU A CA 1
ATOM 983 C C . GLU A 1 121 ? -1.543 1.897 21.335 1.00 87.81 121 GLU A C 1
ATOM 985 O O . GLU A 1 121 ? -1.638 0.686 21.124 1.00 87.81 121 GLU A O 1
ATOM 990 N N . ALA A 1 122 ? -2.493 2.754 20.967 1.00 87.25 122 ALA A N 1
ATOM 991 C CA . ALA A 1 122 ? -3.722 2.349 20.300 1.00 87.25 122 ALA A CA 1
ATOM 992 C C . ALA A 1 122 ? -3.958 3.173 19.034 1.00 87.25 122 ALA A C 1
ATOM 994 O O . ALA A 1 122 ? -3.836 4.397 19.020 1.00 87.25 122 ALA A O 1
ATOM 995 N N . VAL A 1 123 ? -4.352 2.482 17.970 1.00 88.00 123 VAL A N 1
ATOM 996 C CA . VAL A 1 123 ? -4.920 3.080 16.764 1.00 88.00 123 VAL A CA 1
ATOM 997 C C . VAL A 1 123 ? -6.401 2.737 16.748 1.00 88.00 123 VAL A C 1
ATOM 999 O O . VAL A 1 123 ? -6.774 1.575 16.898 1.00 88.00 123 VAL A O 1
ATOM 1002 N N . ILE A 1 124 ? -7.239 3.752 16.576 1.00 87.56 124 ILE A N 1
ATOM 1003 C CA . ILE A 1 124 ? -8.691 3.634 16.659 1.00 87.56 124 ILE A CA 1
ATOM 1004 C C . ILE A 1 124 ? -9.290 4.018 15.313 1.00 87.56 124 ILE A C 1
ATOM 1006 O O . ILE A 1 124 ? -8.924 5.047 14.748 1.00 87.56 124 ILE A O 1
ATOM 1010 N N . PHE A 1 125 ? -10.246 3.220 14.841 1.00 88.19 125 PHE A N 1
ATOM 1011 C CA . PHE A 1 125 ? -11.099 3.546 13.703 1.00 88.19 125 PHE A CA 1
ATOM 1012 C C . PHE A 1 125 ? -12.557 3.520 14.144 1.00 88.19 125 PHE A C 1
ATOM 1014 O O . PHE A 1 125 ? -13.004 2.543 14.742 1.00 88.19 125 PHE A O 1
ATOM 1021 N N . ILE A 1 126 ? -13.299 4.580 13.835 1.00 87.06 126 ILE A N 1
ATOM 1022 C CA . ILE A 1 126 ? -14.716 4.716 14.183 1.00 87.06 126 ILE A CA 1
ATOM 1023 C C . ILE A 1 126 ? -15.471 5.051 12.899 1.00 87.06 126 ILE A C 1
ATOM 1025 O O . ILE A 1 126 ? -15.077 5.933 12.134 1.00 87.06 126 ILE A O 1
ATOM 1029 N N . SER A 1 127 ? -16.541 4.313 12.613 1.00 87.06 127 SER A N 1
ATOM 1030 C CA . SER A 1 127 ? -17.412 4.659 11.491 1.00 87.06 127 SER A CA 1
ATOM 1031 C C . SER A 1 127 ? -18.206 5.929 11.824 1.00 87.06 127 SER A C 1
ATOM 1033 O O . SER A 1 127 ? -18.568 6.119 12.985 1.00 87.06 127 SER A O 1
ATOM 1035 N N . PRO A 1 128 ? -18.568 6.766 10.835 1.00 86.00 128 PRO A N 1
ATOM 1036 C CA . PRO A 1 128 ? -19.404 7.943 11.093 1.00 86.00 128 PRO A CA 1
ATOM 1037 C C . PRO A 1 128 ? -20.730 7.603 11.796 1.00 86.00 128 PRO A C 1
ATOM 1039 O O . PRO A 1 128 ? -21.228 8.362 12.619 1.00 86.00 128 PRO A O 1
ATOM 1042 N N . ALA A 1 129 ? -21.296 6.425 11.507 1.00 84.06 129 ALA A N 1
ATOM 1043 C CA . ALA A 1 129 ? -22.504 5.943 12.171 1.00 84.06 129 ALA A CA 1
ATOM 1044 C C . ALA A 1 129 ? -22.289 5.706 13.675 1.00 84.06 129 ALA A C 1
ATOM 1046 O O . ALA A 1 129 ? -23.134 6.094 14.478 1.00 84.06 129 ALA A O 1
ATOM 1047 N N . LEU A 1 130 ? -21.158 5.100 14.054 1.00 83.81 130 LEU A N 1
ATOM 1048 C CA . LEU A 1 130 ? -20.816 4.892 15.458 1.00 83.81 130 LEU A CA 1
ATOM 1049 C C . LEU A 1 130 ? -20.472 6.215 16.147 1.00 83.81 130 LEU A C 1
ATOM 1051 O O . LEU A 1 130 ? -20.912 6.428 17.266 1.00 83.81 130 LEU A O 1
ATOM 1055 N N . GLU A 1 131 ? -19.749 7.120 15.484 1.00 85.38 131 GLU A N 1
ATOM 1056 C CA . GLU A 1 131 ? -19.460 8.458 16.020 1.00 85.38 131 GLU A CA 1
ATOM 1057 C C . GLU A 1 131 ? -20.750 9.206 16.378 1.00 85.38 131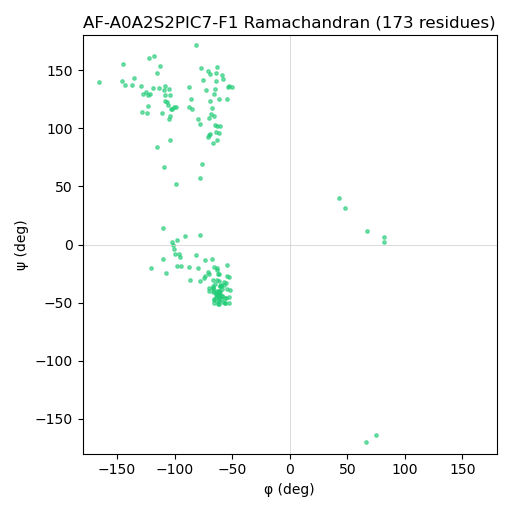 GLU A C 1
ATOM 1059 O O . GLU A 1 131 ? -20.907 9.656 17.511 1.00 85.38 131 GLU A O 1
ATOM 1064 N N . ASN A 1 132 ? -21.714 9.252 15.454 1.00 83.50 132 ASN A N 1
ATOM 1065 C CA . ASN A 1 132 ? -23.018 9.860 15.712 1.00 83.50 132 ASN A CA 1
ATOM 1066 C C . ASN A 1 132 ? -23.726 9.183 16.890 1.00 83.50 132 ASN A C 1
ATOM 1068 O O . ASN A 1 132 ? -24.236 9.862 17.779 1.00 83.50 132 ASN A O 1
ATOM 1072 N N . LEU A 1 133 ? -23.711 7.850 16.932 1.00 83.38 133 LEU A N 1
ATOM 1073 C CA . LEU A 1 133 ? -24.345 7.093 18.004 1.00 83.38 133 LEU A CA 1
ATOM 1074 C C . LEU A 1 133 ? -23.725 7.398 19.375 1.00 83.38 133 LEU A C 1
ATOM 1076 O O . LEU A 1 133 ? -24.456 7.563 20.348 1.00 83.38 133 LEU A O 1
ATOM 1080 N N . LEU A 1 134 ? -22.397 7.521 19.451 1.00 83.25 134 LEU A N 1
ATOM 1081 C CA . LEU A 1 134 ? -21.681 7.838 20.690 1.00 83.25 134 LEU A CA 1
ATOM 1082 C C . LEU A 1 134 ? -22.082 9.201 21.276 1.00 83.25 134 LEU A C 1
ATOM 1084 O O . LEU A 1 134 ? -21.968 9.390 22.482 1.00 83.25 134 LEU A O 1
ATOM 1088 N N . THR A 1 135 ? -22.567 10.139 20.456 1.00 81.06 135 THR A N 1
ATOM 1089 C CA . THR A 1 135 ? -23.021 11.453 20.946 1.00 81.06 135 THR A CA 1
ATOM 1090 C C . THR A 1 135 ? -24.425 11.445 21.553 1.00 81.06 135 THR A C 1
ATOM 1092 O O . THR A 1 135 ? -24.754 12.351 22.317 1.00 81.06 135 THR A O 1
ATOM 1095 N N . SER A 1 136 ? -25.255 10.447 21.234 1.00 80.25 136 SER A N 1
ATOM 1096 C CA . SER A 1 136 ? -26.672 10.413 21.627 1.00 80.25 136 SER A CA 1
ATOM 1097 C C . SER A 1 136 ? -27.065 9.209 22.484 1.00 80.25 136 SER A C 1
ATOM 1099 O O . SER A 1 136 ? -28.106 9.241 23.138 1.00 80.25 136 SER A O 1
ATOM 1101 N N . ALA A 1 137 ? -26.282 8.131 22.464 1.00 79.12 137 ALA A N 1
ATOM 1102 C CA . ALA A 1 137 ? -26.587 6.916 23.204 1.00 79.12 137 ALA A CA 1
ATOM 1103 C C . ALA A 1 137 ? -26.378 7.114 24.713 1.00 79.12 137 ALA A C 1
ATOM 1105 O O . ALA A 1 137 ? -25.348 7.620 25.151 1.00 79.12 137 ALA A O 1
ATOM 1106 N N . GLN A 1 138 ? -27.353 6.674 25.510 1.00 78.94 138 GLN A N 1
ATOM 1107 C CA . GLN A 1 138 ? -27.232 6.624 26.973 1.00 78.94 138 GLN A CA 1
ATOM 1108 C C . GLN A 1 138 ? -26.578 5.324 27.450 1.00 78.94 138 GLN A C 1
ATOM 1110 O O . GLN A 1 138 ? -25.881 5.313 28.460 1.00 78.94 138 GLN A O 1
ATOM 1115 N N . GLU A 1 139 ? -26.783 4.239 26.705 1.00 77.81 139 GLU A N 1
ATOM 1116 C CA . GLU A 1 139 ? -26.207 2.930 26.974 1.00 77.81 139 GLU A CA 1
ATOM 1117 C C . GLU A 1 139 ? -25.720 2.318 25.659 1.00 77.81 139 GLU A C 1
ATOM 1119 O O . GLU A 1 139 ? -26.384 2.416 24.622 1.00 77.81 139 GLU A O 1
ATOM 112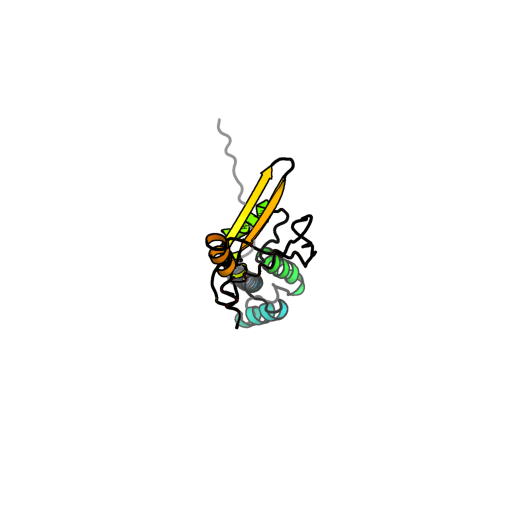4 N N . LEU A 1 140 ? -24.531 1.717 25.702 1.00 73.75 140 LEU A N 1
ATOM 1125 C CA . LEU A 1 140 ? -23.913 1.057 24.562 1.00 73.75 140 LEU A CA 1
ATOM 1126 C C . LEU A 1 140 ? -23.500 -0.351 24.983 1.00 73.75 140 LEU A C 1
ATOM 1128 O O . LEU A 1 140 ? -22.595 -0.524 25.800 1.00 73.75 140 LEU A O 1
ATOM 1132 N N . HIS A 1 141 ? -24.136 -1.362 24.399 1.00 72.06 141 HIS A N 1
ATOM 1133 C CA . HIS A 1 141 ? -23.685 -2.738 24.559 1.00 72.06 141 HIS A CA 1
ATOM 1134 C C . HIS A 1 141 ? -22.594 -3.014 23.526 1.00 72.06 141 HIS A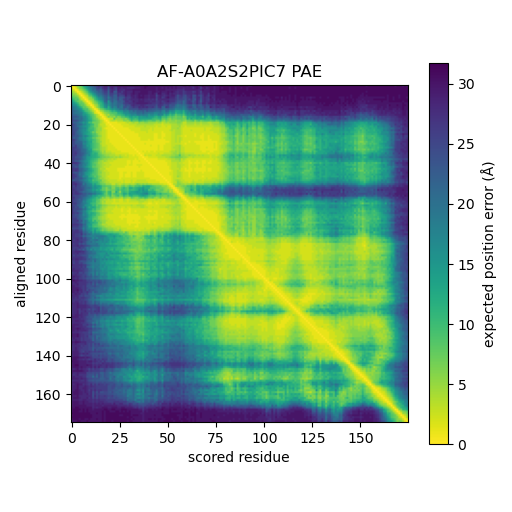 C 1
ATOM 1136 O O . HIS A 1 141 ? -22.834 -2.947 22.318 1.00 72.06 141 HIS A O 1
ATOM 1142 N N . ILE A 1 142 ? -21.390 -3.287 24.023 1.00 70.31 142 ILE A N 1
ATOM 1143 C CA . ILE A 1 142 ? -20.202 -3.566 23.222 1.00 70.31 142 ILE A CA 1
ATOM 1144 C C . ILE A 1 142 ? -19.902 -5.057 23.311 1.00 70.31 142 ILE A C 1
ATOM 1146 O O . ILE A 1 142 ? -19.664 -5.574 24.401 1.00 70.31 142 ILE A O 1
ATOM 1150 N N . ASP A 1 143 ? -19.857 -5.720 22.159 1.00 70.38 143 ASP A N 1
ATOM 1151 C CA . ASP A 1 143 ? -19.262 -7.048 22.035 1.00 70.38 143 ASP A CA 1
ATOM 1152 C C . ASP A 1 143 ? -17.937 -6.960 21.265 1.00 70.38 143 ASP A C 1
ATOM 1154 O O . ASP A 1 143 ? -17.818 -6.242 20.265 1.00 70.38 143 ASP A O 1
ATOM 1158 N N . ALA A 1 144 ? -16.931 -7.676 21.764 1.00 65.25 144 ALA A N 1
ATOM 1159 C CA . ALA A 1 144 ? -15.587 -7.733 21.205 1.00 65.25 144 ALA A CA 1
ATOM 1160 C C . ALA A 1 144 ? -15.314 -9.157 20.718 1.00 65.25 144 ALA A C 1
ATOM 1162 O O . ALA A 1 144 ? -14.724 -9.982 21.418 1.00 65.25 144 ALA A O 1
ATOM 1163 N N . THR A 1 145 ? -15.765 -9.453 19.502 1.00 62.25 145 THR A N 1
ATOM 1164 C CA . THR A 1 145 ? -15.904 -10.841 19.038 1.00 62.25 145 THR A C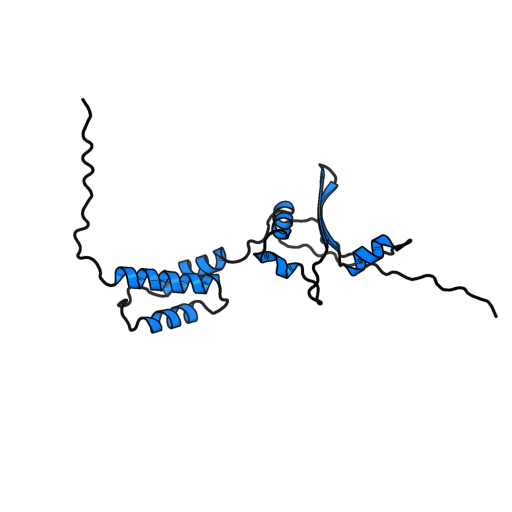A 1
ATOM 1165 C C . THR A 1 145 ? -14.722 -11.356 18.211 1.00 62.25 145 THR A C 1
ATOM 1167 O O . THR A 1 145 ? -14.637 -12.554 17.944 1.00 62.25 145 THR A O 1
ATOM 1170 N N . PHE A 1 146 ? -13.761 -10.502 17.837 1.00 60.59 146 PHE A N 1
ATOM 1171 C CA . PHE A 1 146 ? -12.632 -10.901 16.988 1.00 60.59 146 PHE A CA 1
ATOM 1172 C C . PHE A 1 146 ? -11.284 -10.614 17.639 1.00 60.59 146 PHE A C 1
ATOM 1174 O O . PHE A 1 146 ? -10.936 -9.465 17.892 1.00 60.59 146 PHE A O 1
ATOM 1181 N N . LYS A 1 147 ? -10.503 -11.678 17.854 1.00 60.50 147 LYS A N 1
ATOM 1182 C CA . LYS A 1 147 ? -9.071 -11.607 18.160 1.00 60.50 147 LYS A CA 1
ATOM 1183 C C . LYS A 1 147 ? -8.298 -11.993 16.907 1.00 60.50 147 LYS A C 1
ATOM 1185 O O . LYS A 1 147 ? -8.019 -13.167 16.683 1.00 60.50 147 LYS A O 1
ATOM 1190 N N . SER A 1 148 ? -7.976 -11.019 16.069 1.00 63.16 148 SER A N 1
ATOM 1191 C CA . SER A 1 148 ? -6.953 -11.196 15.038 1.00 63.16 148 SER A CA 1
ATOM 1192 C C . SER A 1 148 ? -5.763 -10.302 15.364 1.00 63.16 148 SER A C 1
ATOM 1194 O O . SER A 1 148 ? -5.888 -9.310 16.080 1.00 63.16 148 SER A O 1
ATOM 1196 N N . ARG A 1 149 ? -4.576 -10.692 14.907 1.00 69.88 149 ARG A N 1
ATOM 1197 C CA . ARG A 1 149 ? -3.343 -9.943 15.140 1.00 69.88 149 ARG A CA 1
ATOM 1198 C C . ARG A 1 149 ? -2.715 -9.645 13.783 1.00 69.88 149 ARG A C 1
ATOM 1200 O O . ARG A 1 149 ? -2.341 -10.602 13.100 1.00 69.88 149 ARG A O 1
ATOM 1207 N N . PRO A 1 150 ? -2.634 -8.379 13.340 1.00 69.44 150 PRO A N 1
ATOM 1208 C CA . PRO A 1 150 ? -1.836 -8.057 12.168 1.00 69.44 150 PRO A CA 1
ATOM 1209 C C . PRO A 1 150 ? -0.383 -8.491 12.398 1.00 69.44 150 PRO A C 1
ATOM 1211 O O . PRO A 1 150 ? 0.152 -8.385 13.499 1.00 69.44 150 PRO A O 1
ATOM 1214 N N . ALA A 1 151 ? 0.260 -9.003 11.348 1.00 73.62 151 ALA A N 1
ATOM 1215 C CA . ALA A 1 151 ? 1.663 -9.407 11.426 1.00 73.62 151 ALA A CA 1
ATOM 1216 C C . ALA A 1 151 ? 2.597 -8.198 11.627 1.00 73.62 151 ALA A C 1
ATOM 1218 O O . ALA A 1 151 ? 3.654 -8.332 12.240 1.00 73.62 151 ALA A O 1
ATOM 1219 N N . GLN A 1 152 ? 2.201 -7.030 11.107 1.00 74.31 152 GLN A N 1
ATOM 1220 C CA . GLN A 1 152 ? 2.875 -5.747 11.283 1.00 74.31 152 GLN A CA 1
ATOM 1221 C C . GLN A 1 152 ? 1.848 -4.598 11.332 1.00 74.31 152 GLN A C 1
ATOM 1223 O O . GLN A 1 152 ? 0.889 -4.633 10.554 1.00 74.31 152 GLN A O 1
ATOM 1228 N N . PRO A 1 153 ? 2.045 -3.584 12.195 1.00 75.25 153 PRO A N 1
ATOM 1229 C CA . PRO A 1 153 ? 3.031 -3.543 13.277 1.00 75.25 153 PRO A CA 1
ATOM 1230 C C . PRO A 1 153 ? 2.750 -4.641 14.311 1.00 75.25 153 PRO A C 1
ATOM 1232 O O . PRO A 1 153 ? 1.614 -5.094 14.446 1.00 75.25 153 PRO A O 1
ATOM 1235 N N . ALA A 1 154 ? 3.787 -5.099 15.016 1.00 70.56 154 ALA A N 1
ATOM 1236 C CA . ALA A 1 154 ? 3.595 -6.065 16.091 1.00 70.56 154 ALA A CA 1
ATOM 1237 C C . ALA A 1 154 ? 2.770 -5.397 17.200 1.00 70.56 154 ALA A C 1
ATOM 1239 O O . ALA A 1 154 ? 3.284 -4.579 17.954 1.00 70.56 154 ALA A O 1
ATOM 1240 N N . ASN A 1 155 ? 1.484 -5.721 17.270 1.00 69.19 155 ASN A N 1
ATOM 1241 C CA . ASN A 1 155 ? 0.562 -5.231 18.288 1.00 69.19 155 ASN A CA 1
ATOM 1242 C C . ASN A 1 155 ? 0.027 -6.403 19.103 1.00 69.19 155 ASN A C 1
ATOM 1244 O O . ASN A 1 155 ? 0.144 -7.546 18.671 1.00 69.19 155 ASN A O 1
ATOM 1248 N N . ASP A 1 156 ? -0.531 -6.160 20.280 1.00 63.97 156 ASP A N 1
ATOM 1249 C CA . ASP A 1 156 ? -0.990 -7.268 21.119 1.00 63.97 156 ASP A CA 1
ATOM 1250 C C . ASP A 1 156 ? -2.330 -7.833 20.642 1.00 63.97 156 ASP A C 1
ATOM 1252 O O . ASP A 1 156 ? -2.564 -9.040 20.745 1.00 63.97 156 ASP A O 1
ATOM 1256 N N . GLN A 1 157 ? -3.196 -6.990 20.065 1.00 66.75 157 GLN A N 1
ATOM 1257 C CA . GLN A 1 157 ? -4.544 -7.396 19.685 1.00 66.75 157 GLN A CA 1
ATOM 1258 C C . GLN A 1 157 ? -5.215 -6.392 18.731 1.00 66.75 157 GLN A C 1
ATOM 1260 O O . GLN A 1 157 ? -5.121 -5.183 18.934 1.00 66.75 157 GLN A O 1
ATOM 1265 N N . LEU A 1 158 ? -5.948 -6.879 17.721 1.00 67.25 158 LEU A N 1
ATOM 1266 C CA . LEU A 1 158 ? -7.009 -6.104 17.073 1.00 67.25 158 LEU A CA 1
ATOM 1267 C C . LEU A 1 158 ? -8.299 -6.297 17.871 1.00 67.25 158 LEU A C 1
ATOM 1269 O O . LEU A 1 158 ? -8.734 -7.431 18.068 1.00 67.25 158 LEU A O 1
ATOM 1273 N N . PHE A 1 159 ? -8.918 -5.198 18.291 1.00 66.69 159 PHE A N 1
ATOM 1274 C CA . PHE A 1 159 ? -10.258 -5.204 18.865 1.00 66.69 159 PHE A CA 1
ATOM 1275 C C . PHE A 1 159 ? -11.239 -4.641 17.845 1.00 66.69 159 PHE A C 1
ATOM 1277 O O . PHE A 1 159 ? -11.113 -3.495 17.419 1.00 66.69 159 PHE A O 1
ATOM 1284 N N . ILE A 1 160 ? -12.221 -5.451 17.460 1.00 67.25 160 ILE A N 1
ATOM 1285 C CA . ILE A 1 160 ? -13.364 -4.992 16.674 1.00 67.25 160 ILE A CA 1
ATOM 1286 C C . ILE A 1 160 ? -14.534 -4.871 17.638 1.00 67.25 160 ILE A C 1
ATOM 1288 O O . ILE A 1 160 ? -14.951 -5.868 18.223 1.00 67.25 160 ILE A O 1
ATOM 1292 N N . ILE A 1 161 ? -15.027 -3.649 17.807 1.00 67.19 161 ILE A N 1
ATOM 1293 C CA . ILE A 1 161 ? -16.187 -3.347 18.640 1.00 67.19 161 ILE A CA 1
ATOM 1294 C C . ILE A 1 161 ? -17.401 -3.227 17.728 1.00 67.19 161 ILE A C 1
ATOM 1296 O O . ILE A 1 161 ? -17.451 -2.352 16.862 1.00 67.19 161 ILE A O 1
ATOM 1300 N N . MET A 1 162 ? -18.384 -4.098 17.940 1.00 66.50 162 MET A N 1
ATOM 1301 C CA . MET A 1 162 ? -19.712 -3.940 17.360 1.00 66.50 162 MET A CA 1
ATOM 1302 C C . MET A 1 162 ? -20.629 -3.370 18.434 1.00 66.50 162 MET A C 1
ATOM 1304 O O . MET A 1 162 ? -20.828 -3.986 19.479 1.00 66.50 162 MET A O 1
ATOM 1308 N N . ALA A 1 163 ? -21.162 -2.178 18.180 1.00 63.34 163 ALA A N 1
ATOM 1309 C CA . ALA A 1 163 ? -22.128 -1.545 19.059 1.00 63.34 163 ALA A CA 1
ATOM 1310 C C . ALA A 1 163 ? -23.528 -1.668 18.459 1.00 63.34 163 ALA A C 1
ATOM 1312 O O . ALA A 1 163 ? -23.746 -1.313 17.298 1.00 63.34 163 ALA A O 1
ATOM 1313 N N . MET A 1 164 ? -24.471 -2.156 19.261 1.00 62.66 164 MET A N 1
ATOM 1314 C CA . MET A 1 164 ? -25.893 -2.141 18.931 1.00 62.66 164 MET A CA 1
ATOM 1315 C C . MET A 1 164 ? -26.594 -1.129 19.828 1.00 62.66 164 MET A C 1
ATOM 1317 O O . MET A 1 164 ? -26.384 -1.117 21.040 1.00 62.66 164 MET A O 1
ATOM 1321 N N . TYR A 1 165 ? -27.434 -0.294 19.225 1.00 59.38 165 TYR A N 1
ATOM 1322 C CA . TYR A 1 165 ? -28.295 0.631 19.946 1.00 59.38 165 TYR A CA 1
ATOM 1323 C C . TYR A 1 165 ? -29.736 0.156 19.857 1.00 59.38 165 TYR A C 1
ATOM 1325 O O . TYR A 1 165 ? -30.269 -0.031 18.763 1.00 59.38 165 TYR A O 1
ATOM 1333 N N . MET A 1 166 ? -30.347 -0.043 21.019 1.00 61.22 166 MET A N 1
ATOM 1334 C CA . MET A 1 166 ? -31.770 -0.317 21.153 1.00 61.22 166 MET A CA 1
ATOM 1335 C C . MET A 1 166 ? -32.423 0.969 21.649 1.00 61.22 166 MET A C 1
ATOM 1337 O O . MET A 1 166 ? -32.210 1.363 22.793 1.00 61.22 166 MET A O 1
ATOM 1341 N N . ASP A 1 167 ? -33.216 1.624 20.806 1.00 56.94 167 ASP A N 1
ATOM 1342 C CA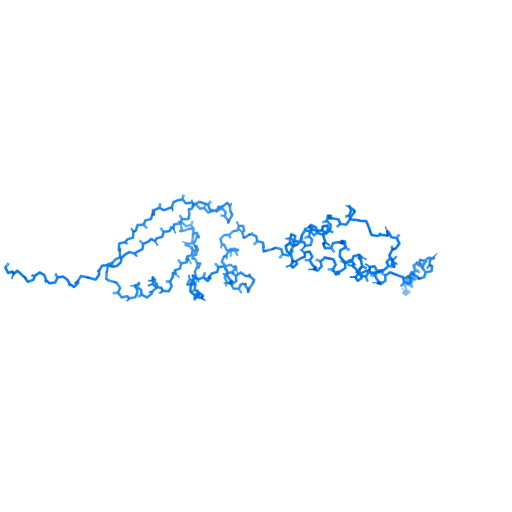 . ASP A 1 167 ? -34.053 2.728 21.267 1.00 56.94 167 ASP A CA 1
ATOM 1343 C C . ASP A 1 167 ? -35.167 2.141 22.145 1.00 56.94 167 ASP A C 1
ATOM 1345 O O . ASP A 1 167 ? -36.047 1.418 21.668 1.00 56.94 167 ASP A O 1
ATOM 1349 N N . HIS A 1 168 ? -35.107 2.366 23.456 1.00 51.47 168 HIS A N 1
ATOM 1350 C CA . HIS A 1 168 ? -36.161 1.948 24.376 1.00 51.47 168 HIS A CA 1
ATOM 1351 C C . HIS A 1 168 ? -37.368 2.889 24.267 1.00 51.47 168 HIS A C 1
ATOM 1353 O O . HIS A 1 168 ? -37.718 3.595 25.208 1.00 51.47 168 HIS A O 1
ATOM 1359 N N . SER A 1 169 ? -38.075 2.843 23.137 1.00 47.47 169 SER A N 1
ATOM 1360 C CA . SER A 1 169 ? -39.443 3.359 23.010 1.00 47.47 169 SER A CA 1
ATOM 1361 C C . SER A 1 169 ? -40.465 2.219 23.124 1.00 47.47 169 SER A C 1
ATOM 1363 O O . SER A 1 169 ? -41.355 2.039 22.301 1.00 47.47 169 SER A O 1
ATOM 1365 N N . GLY A 1 170 ? -40.343 1.422 24.188 1.00 43.62 170 GLY A N 1
ATOM 1366 C CA . GLY A 1 170 ? -41.279 0.355 24.539 1.00 43.62 170 GLY A CA 1
ATOM 1367 C C . GLY A 1 170 ? -42.095 0.709 25.774 1.00 43.62 170 GLY A C 1
ATOM 1368 O O . GLY A 1 170 ? -41.940 0.079 26.817 1.00 43.62 170 GLY A O 1
ATOM 1369 N N . VAL A 1 171 ? -42.966 1.718 25.680 1.00 41.47 171 VAL A N 1
ATOM 1370 C CA . VAL A 1 171 ? -44.037 1.887 26.669 1.00 41.47 171 VAL A CA 1
ATOM 1371 C C . VAL A 1 171 ? -44.944 0.660 26.554 1.00 41.47 171 VAL A C 1
ATOM 1373 O O . VAL A 1 171 ? -45.831 0.614 25.704 1.00 41.47 171 VAL A O 1
ATOM 1376 N N . TYR A 1 172 ? -44.739 -0.338 27.414 1.00 41.03 172 TYR A N 1
ATOM 1377 C CA . TYR A 1 172 ? -45.757 -1.341 27.702 1.00 41.03 172 TYR A CA 1
ATOM 1378 C C . TYR A 1 172 ? -46.945 -0.623 28.353 1.00 41.03 172 TYR A C 1
ATOM 1380 O O . TYR A 1 172 ? -47.011 -0.455 29.570 1.00 41.03 172 TYR A O 1
ATOM 1388 N N . ARG A 1 173 ? -47.896 -0.162 27.535 1.00 40.69 173 ARG A N 1
ATOM 1389 C CA . ARG A 1 173 ? -49.266 0.044 28.002 1.00 40.69 173 ARG A CA 1
ATOM 1390 C C . ARG A 1 173 ? -49.914 -1.329 28.049 1.00 40.69 173 ARG A C 1
ATOM 1392 O O . ARG A 1 173 ? -50.237 -1.893 27.010 1.00 40.69 173 ARG A O 1
ATOM 1399 N N . GLY A 1 174 ? -50.034 -1.859 29.263 1.00 44.56 174 GLY A N 1
ATOM 1400 C CA . GLY A 1 174 ? -50.861 -3.023 29.536 1.00 44.56 174 GLY A CA 1
ATOM 1401 C C . GLY A 1 174 ? -52.285 -2.799 29.030 1.00 44.56 174 GLY A C 1
ATOM 1402 O O . GLY A 1 174 ? -52.854 -1.719 29.213 1.00 44.56 174 GLY A O 1
ATOM 1403 N N . GLY A 1 175 ? -52.814 -3.830 28.381 1.00 38.03 175 GLY A N 1
ATOM 1404 C CA . GLY A 1 175 ? -54.224 -4.046 28.091 1.00 38.03 175 GLY A CA 1
ATOM 1405 C C . GLY A 1 175 ? -54.561 -5.470 28.485 1.00 38.03 175 GLY A C 1
ATOM 1406 O O . GLY A 1 175 ? -53.712 -6.347 28.204 1.00 38.03 175 GLY A O 1
#

Radius of gyration: 28.94 Å; Cα contacts (8 Å, |Δi|>4): 155; chains: 1; bounding box: 107×41×65 Å

Mean predicted aligned error: 13.64 Å

Secondary structure (DSSP, 8-state):
-------------S---TTHHHHHHHHHHHHHHHHH--S-HHHHHHHHHHTTTTTTTT-S-HHHHHHHHHHHHHHHSPPPPSSHHHHHHGGG-TTTGGGGB-TTSPBPEEEEEE-HHHH-EEEEEE-HHHHHHHHH-S--EEEEEEEE--TTTT-S-EEEEEEE-----------

Sequence (175 aa):
MVENLLYVKKVHNHPEDPNFMALILLKQNILLRCARESTPHRIIFDEEMSKTNGLHNGRLQYTRFLKTMERARSDAQLKIPTTMLEYAGCFNDVRYTHLFLIYNGQNMYRGYINGGPDGGEAVIFISPALENLLTSAQELHIDATFKSRPAQPANDQLFIIMAMYMDHSGVYRGG

Solvent-accessible surface area (backbone atoms only — not comparable to full-atom values): 11248 Å² total; per-residue (Å²): 138,82,84,82,80,78,78,77,74,80,75,73,95,62,81,84,62,90,52,53,63,59,50,50,51,51,53,51,52,45,33,54,45,35,36,75,46,90,69,57,69,68,57,50,48,53,56,58,51,62,77,49,79,64,71,57,78,74,76,76,48,66,85,79,44,44,66,58,36,55,44,34,26,59,72,52,45,82,79,78,38,67,41,70,69,50,44,52,55,42,73,78,35,80,90,45,50,77,80,44,44,46,99,88,68,46,67,46,47,72,49,72,46,77,50,55,98,87,57,45,77,47,78,46,78,39,49,61,69,55,54,57,43,68,77,71,57,92,66,76,54,74,48,75,85,46,88,50,62,60,86,61,29,79,59,95,64,44,82,48,75,52,73,57,78,78,82,87,82,71,82,80,74,85,129

pLDDT: mean 78.45, std 15.87, range [36.12, 97.56]

Organism: Schizaphis graminum (NCBI:txid13262)